Protein AF-A0A645ILB1-F1 (afdb_monomer_lite)

Secondary structure (DSSP, 8-state):
-BHHHHHHHHH-TT----THHHHHHHHHHHHHH-S-TTS-SSEEEETTTEEEE----

Radius of gyration: 11.71 Å; chains: 1; bounding box: 32×22×32 Å

pLDDT: mean 89.58, std 9.16, range [55.47, 96.81]

Organ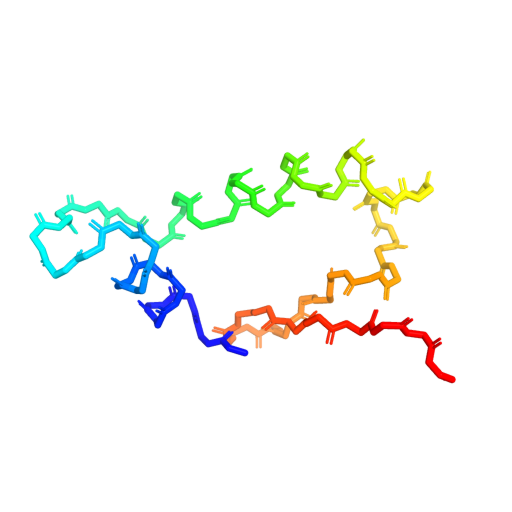ism: NCBI:txid1076179

InterPro domains:
  IPR001867 OmpR/PhoB-type DNA-binding domain [PF00486] (1-53)
  IPR001867 OmpR/PhoB-type DNA-binding domain [PS51755] (1-55)
  IPR001867 OmpR/PhoB-type DNA-binding domain [SM00862] (1-53)
  IPR001867 OmpR/PhoB-type DNA-binding domain [cd00383] (1-53)
  IPR016032 Signal transduction response regulator, C-terminal effector [SSF46894] (2-54)
  IPR036388 Winged helix-like DNA-binding domain superfamily [G3DSA:1.10.10.10] (1-56)

Sequence (57 aa):
MTRDFLLDKIWGYEYIGETRTVDVHIRHLRKKIEEDDKNPKFIETIRGVGYRFNSGE

Foldseek 3Di:
DFLVVVCCVPVNPPPPDDSVVVVVVLLVVCVVPPPDSVDRDAWDDDPPGGIDGDPDD

Structure (mmCIF, N/CA/C/O backbone):
data_AF-A0A645ILB1-F1
#
_entry.id   AF-A0A645ILB1-F1
#
loop_
_atom_site.group_PDB
_atom_site.id
_atom_site.type_symbol
_atom_site.label_atom_id
_atom_site.label_alt_id
_atom_site.label_comp_id
_atom_site.label_asym_id
_atom_site.label_entity_id
_atom_site.label_seq_id
_atom_site.pdbx_PDB_ins_code
_atom_site.Cartn_x
_atom_site.Cartn_y
_atom_site.Cartn_z
_atom_site.occupancy
_atom_site.B_iso_or_equiv
_atom_site.auth_seq_id
_atom_site.auth_comp_id
_atom_site.auth_asym_id
_atom_site.auth_atom_id
_atom_site.pdbx_PDB_model_num
ATOM 1 N N . MET A 1 1 ? -5.724 -6.395 -6.238 1.00 92.31 1 MET A N 1
ATOM 2 C CA . MET A 1 1 ? -4.909 -5.880 -7.361 1.00 92.31 1 MET A CA 1
ATOM 3 C C . MET A 1 1 ? -3.449 -6.204 -7.083 1.00 92.31 1 MET A C 1
ATOM 5 O O . MET A 1 1 ? -3.036 -6.090 -5.930 1.00 92.31 1 MET A O 1
ATOM 9 N N . THR A 1 2 ? -2.694 -6.672 -8.080 1.00 94.44 2 THR A N 1
ATOM 10 C CA . THR A 1 2 ? -1.262 -6.978 -7.899 1.00 94.44 2 THR A CA 1
ATOM 11 C C . THR A 1 2 ? -0.437 -5.694 -7.835 1.00 94.44 2 THR A C 1
ATOM 13 O O . THR A 1 2 ? -0.893 -4.642 -8.285 1.00 94.44 2 THR A O 1
ATOM 16 N N . ARG A 1 3 ? 0.773 -5.765 -7.270 1.00 93.75 3 ARG A N 1
ATOM 17 C CA . ARG A 1 3 ? 1.689 -4.610 -7.241 1.00 93.75 3 ARG A CA 1
ATOM 18 C C . ARG A 1 3 ? 2.059 -4.142 -8.641 1.00 93.75 3 ARG A C 1
ATOM 20 O O . ARG A 1 3 ? 1.948 -2.954 -8.903 1.00 93.75 3 ARG A O 1
ATOM 27 N N . ASP A 1 4 ? 2.407 -5.070 -9.529 1.00 90.88 4 ASP A N 1
ATOM 28 C CA . ASP A 1 4 ? 2.772 -4.745 -10.912 1.00 90.88 4 ASP A CA 1
ATOM 29 C C . ASP A 1 4 ? 1.618 -4.065 -11.649 1.00 90.88 4 ASP A C 1
ATOM 31 O O . ASP A 1 4 ? 1.816 -3.058 -12.315 1.00 90.88 4 ASP A O 1
ATOM 35 N N . PHE A 1 5 ? 0.387 -4.548 -11.450 1.00 91.81 5 PHE A N 1
ATOM 36 C CA . PHE A 1 5 ? -0.791 -3.929 -12.049 1.00 91.81 5 PHE A CA 1
ATOM 37 C C . PHE A 1 5 ? -1.029 -2.509 -11.525 1.00 91.81 5 PHE A C 1
ATOM 39 O O . PHE A 1 5 ? -1.370 -1.614 -12.291 1.00 91.81 5 PHE A O 1
ATOM 46 N N . LEU A 1 6 ? -0.877 -2.293 -10.214 1.00 92.12 6 LEU A N 1
ATOM 47 C CA . LEU A 1 6 ? -1.014 -0.960 -9.622 1.00 92.12 6 LEU A CA 1
ATOM 48 C C . LEU A 1 6 ? 0.082 -0.014 -10.119 1.00 92.12 6 LEU A C 1
ATOM 50 O O . LEU A 1 6 ? -0.205 1.146 -10.395 1.00 92.12 6 LEU A O 1
ATOM 54 N N . LEU A 1 7 ? 1.311 -0.512 -10.251 1.00 90.81 7 LEU A N 1
ATOM 55 C CA . LEU A 1 7 ? 2.438 0.254 -10.763 1.00 90.81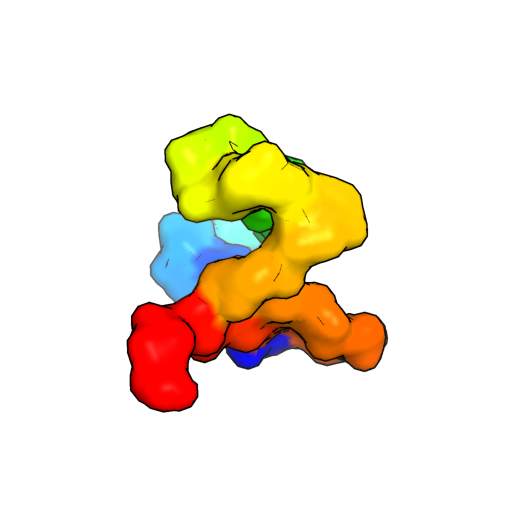 7 LEU A CA 1
ATOM 56 C C . LEU A 1 7 ? 2.193 0.686 -12.213 1.00 90.81 7 LEU A C 1
ATOM 58 O O . LEU A 1 7 ? 2.225 1.880 -12.503 1.00 90.81 7 LEU A O 1
ATOM 62 N N . ASP A 1 8 ? 1.847 -0.268 -13.079 1.00 89.62 8 ASP A N 1
ATOM 63 C CA . ASP A 1 8 ? 1.541 -0.028 -14.490 1.00 89.62 8 ASP A CA 1
ATOM 64 C C . ASP A 1 8 ? 0.367 0.945 -14.666 1.00 89.62 8 ASP A C 1
ATOM 66 O O . ASP A 1 8 ? 0.439 1.904 -15.427 1.00 89.62 8 ASP A O 1
ATOM 70 N N . LYS A 1 9 ? -0.723 0.768 -13.912 1.00 90.94 9 LYS A N 1
ATOM 71 C CA . LYS A 1 9 ? -1.901 1.634 -14.056 1.00 90.94 9 LYS A CA 1
ATOM 72 C C . LYS A 1 9 ? -1.708 3.061 -13.558 1.00 90.94 9 LYS A C 1
ATOM 74 O O . LYS A 1 9 ? -2.374 3.950 -14.080 1.00 90.94 9 LYS A O 1
ATOM 79 N N . ILE A 1 10 ? -0.881 3.274 -12.537 1.00 89.06 10 ILE A N 1
ATOM 80 C CA . ILE A 1 10 ? -0.729 4.592 -11.903 1.00 89.06 10 ILE A CA 1
ATOM 81 C C . ILE A 1 10 ? 0.445 5.365 -12.510 1.00 89.06 10 ILE A C 1
ATOM 83 O O . ILE A 1 10 ? 0.327 6.571 -12.714 1.00 89.06 10 ILE A O 1
ATOM 87 N N . TRP A 1 11 ? 1.559 4.689 -12.804 1.00 87.44 11 TRP A N 1
ATOM 88 C CA . TRP A 1 11 ? 2.769 5.317 -13.344 1.00 87.44 11 TRP A CA 1
ATOM 89 C C . TRP A 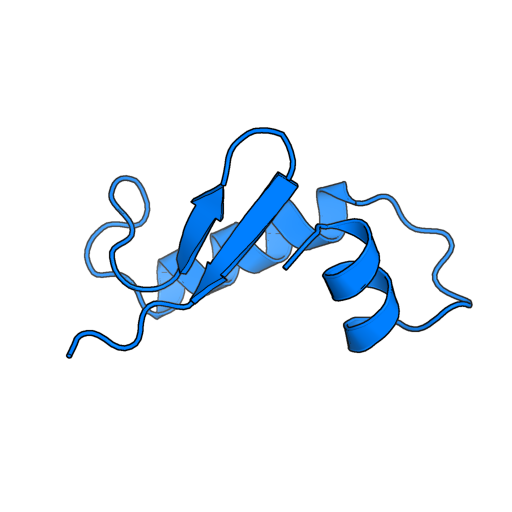1 11 ? 2.994 5.056 -14.839 1.00 87.44 11 TRP A C 1
ATOM 91 O O . TRP A 1 11 ? 3.724 5.819 -15.469 1.00 87.44 11 TRP A O 1
ATOM 101 N N . GLY A 1 12 ? 2.343 4.046 -15.421 1.00 83.00 12 GLY A N 1
ATOM 102 C CA . GLY A 1 12 ? 2.477 3.677 -16.832 1.00 83.00 12 GLY A CA 1
ATOM 103 C C . GLY A 1 12 ? 3.611 2.687 -17.116 1.00 83.00 12 GLY A C 1
ATOM 104 O O . GLY A 1 12 ? 4.542 2.531 -16.325 1.00 83.00 12 GLY A O 1
ATOM 105 N N . TYR A 1 13 ? 3.554 2.064 -18.298 1.00 68.00 13 TYR A N 1
ATOM 106 C CA . TYR A 1 13 ? 4.533 1.080 -18.787 1.00 68.00 13 TYR A CA 1
ATOM 107 C C . TYR A 1 13 ? 5.976 1.599 -18.871 1.00 68.00 13 TYR A C 1
ATOM 109 O O . TYR A 1 13 ? 6.910 0.807 -18.778 1.00 68.00 13 TYR A O 1
ATOM 117 N N . GLU A 1 14 ? 6.182 2.907 -19.052 1.00 72.12 14 GLU A N 1
ATOM 118 C CA . GLU A 1 14 ? 7.531 3.493 -19.145 1.00 72.12 14 GLU A CA 1
ATOM 119 C C . GLU A 1 14 ? 8.186 3.727 -17.777 1.00 72.12 14 GLU A C 1
ATOM 121 O O . GLU A 1 14 ? 9.344 4.143 -17.692 1.00 72.12 14 GLU A O 1
ATOM 126 N N . TYR A 1 15 ? 7.472 3.450 -16.684 1.00 73.56 15 TYR A N 1
ATOM 127 C CA . TYR A 1 15 ? 8.028 3.572 -15.349 1.00 73.56 15 TYR A CA 1
ATOM 128 C C . TYR A 1 15 ? 8.971 2.404 -15.041 1.00 73.56 15 TYR A C 1
ATOM 130 O O . TYR A 1 15 ? 8.560 1.337 -14.589 1.00 73.56 15 TYR A O 1
ATOM 138 N N . ILE A 1 16 ? 10.273 2.637 -15.227 1.00 69.88 16 ILE A N 1
ATOM 139 C CA . ILE A 1 16 ? 11.358 1.727 -14.821 1.00 69.88 16 ILE A CA 1
ATOM 140 C C . ILE A 1 16 ? 11.599 1.843 -13.304 1.00 69.88 16 ILE A C 1
ATOM 142 O O . ILE A 1 16 ? 12.703 2.135 -12.849 1.00 69.88 16 ILE A O 1
ATOM 146 N N . GLY A 1 17 ? 10.551 1.710 -12.496 1.00 70.69 17 GLY A N 1
ATOM 147 C CA . GLY A 1 17 ? 10.674 1.726 -11.041 1.00 70.69 17 GLY A CA 1
ATOM 148 C C . GLY A 1 17 ? 10.290 0.399 -10.407 1.00 70.69 17 GLY A C 1
ATOM 149 O O . GLY A 1 17 ? 9.660 -0.462 -11.013 1.00 70.69 17 GLY A O 1
ATOM 150 N N . GLU A 1 18 ? 10.696 0.225 -9.154 1.00 78.12 18 GLU A N 1
ATOM 151 C CA . GLU A 1 18 ? 10.411 -0.990 -8.399 1.00 78.12 18 GLU A CA 1
ATOM 152 C C . GLU A 1 18 ? 8.969 -0.992 -7.872 1.00 78.12 18 GLU A C 1
ATOM 154 O O . GLU A 1 18 ? 8.414 0.040 -7.485 1.00 78.12 18 GLU A O 1
ATOM 159 N N . THR A 1 19 ? 8.391 -2.184 -7.711 1.00 79.25 19 THR A N 1
ATOM 160 C CA . THR A 1 19 ? 7.091 -2.378 -7.043 1.00 79.25 19 THR A CA 1
ATOM 161 C C . THR A 1 19 ? 7.052 -1.834 -5.613 1.00 79.25 19 THR A C 1
ATOM 163 O O . THR A 1 19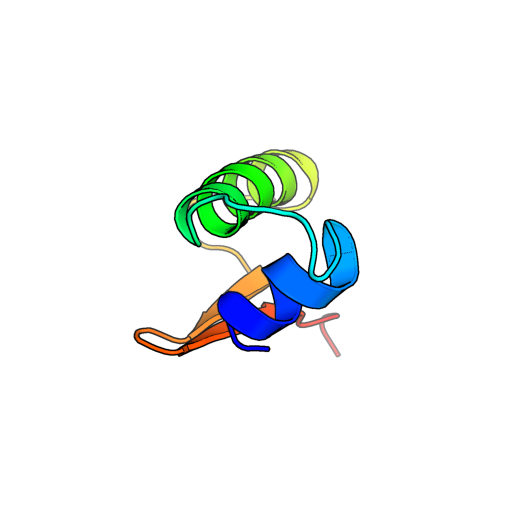 ? 5.974 -1.548 -5.093 1.00 79.25 19 THR A O 1
ATOM 166 N N . ARG A 1 20 ? 8.217 -1.611 -4.990 1.00 85.12 20 ARG A N 1
ATOM 167 C CA . ARG A 1 20 ? 8.360 -0.931 -3.694 1.00 85.12 20 ARG A CA 1
ATOM 168 C C . ARG A 1 20 ? 7.799 0.490 -3.686 1.00 85.12 20 ARG A C 1
ATOM 170 O O . ARG A 1 20 ? 7.367 0.946 -2.628 1.00 85.12 20 ARG A O 1
ATOM 177 N N . THR A 1 21 ? 7.747 1.173 -4.831 1.00 89.56 21 THR A N 1
ATOM 178 C CA . THR A 1 21 ? 7.076 2.475 -4.943 1.00 89.56 21 THR A CA 1
ATOM 179 C C . THR A 1 21 ? 5.601 2.351 -4.552 1.00 89.56 21 THR A C 1
ATOM 181 O O . THR A 1 21 ? 5.112 3.143 -3.745 1.00 89.56 21 THR A O 1
ATOM 184 N N . VAL A 1 22 ? 4.909 1.300 -5.013 1.00 92.81 22 VAL A N 1
ATOM 185 C CA . VAL A 1 22 ? 3.506 1.036 -4.643 1.00 92.81 22 VAL A CA 1
ATOM 186 C C . VAL A 1 22 ? 3.362 0.918 -3.127 1.00 92.81 22 VAL A C 1
ATOM 188 O O . VAL A 1 22 ? 2.489 1.556 -2.543 1.00 92.81 22 VAL A O 1
ATOM 191 N N . ASP A 1 23 ? 4.249 0.172 -2.470 1.00 93.44 23 ASP A N 1
ATOM 192 C CA . ASP A 1 23 ? 4.192 -0.043 -1.022 1.00 93.44 23 ASP A CA 1
ATOM 193 C C . ASP A 1 23 ? 4.361 1.273 -0.231 1.00 93.44 23 ASP A C 1
ATOM 195 O O . ASP A 1 23 ? 3.645 1.509 0.749 1.00 93.44 23 ASP A O 1
ATOM 199 N N . VAL A 1 24 ? 5.261 2.165 -0.670 1.00 93.62 24 VAL A N 1
ATOM 200 C CA . VAL A 1 24 ? 5.464 3.495 -0.060 1.00 93.62 24 VAL A CA 1
ATOM 201 C C . VAL A 1 24 ? 4.202 4.347 -0.180 1.00 93.62 24 VAL A C 1
ATOM 203 O O . VAL A 1 24 ? 3.751 4.938 0.805 1.00 93.62 24 VAL A O 1
ATOM 206 N N . HIS A 1 25 ? 3.598 4.387 -1.367 1.00 94.62 25 HIS A N 1
ATOM 207 C CA . HIS A 1 25 ? 2.376 5.155 -1.588 1.00 94.62 25 HIS A CA 1
ATOM 208 C C . HIS A 1 25 ? 1.184 4.578 -0.823 1.00 94.62 25 HIS A C 1
ATOM 210 O O . HIS A 1 25 ? 0.428 5.343 -0.226 1.00 94.62 25 HIS A O 1
ATOM 216 N N . ILE A 1 26 ? 1.057 3.253 -0.730 1.00 95.75 26 ILE A N 1
ATOM 217 C CA . ILE A 1 26 ? 0.027 2.608 0.092 1.00 95.75 26 ILE A CA 1
ATOM 218 C C . ILE A 1 26 ? 0.204 2.961 1.571 1.00 95.75 26 ILE A C 1
ATOM 220 O O . ILE A 1 26 ? -0.776 3.285 2.242 1.00 95.75 26 ILE A O 1
ATOM 224 N N . ARG A 1 27 ? 1.440 2.976 2.086 1.00 95.31 27 ARG A N 1
ATOM 225 C CA . ARG A 1 27 ? 1.711 3.423 3.461 1.00 95.31 27 ARG A CA 1
ATOM 226 C C . ARG A 1 27 ? 1.270 4.871 3.680 1.00 95.31 27 ARG A C 1
ATOM 228 O O . ARG A 1 27 ? 0.672 5.175 4.707 1.00 95.31 27 ARG A O 1
ATOM 235 N N . HIS A 1 28 ? 1.554 5.766 2.735 1.00 96.50 28 HIS A N 1
ATOM 236 C CA . HIS A 1 28 ? 1.114 7.159 2.825 1.00 96.50 28 HIS A CA 1
ATOM 237 C C . HIS A 1 28 ? -0.406 7.309 2.744 1.00 96.50 28 HIS A C 1
ATOM 239 O O . HIS A 1 28 ? -0.957 8.142 3.458 1.00 96.50 28 HIS A O 1
ATOM 245 N N . LEU A 1 29 ? -1.079 6.517 1.909 1.00 96.00 29 LEU A N 1
ATOM 246 C CA . LEU A 1 29 ? -2.538 6.511 1.823 1.00 96.00 29 LEU A CA 1
ATOM 247 C C . LEU A 1 29 ? -3.161 6.039 3.134 1.00 96.00 29 LEU A C 1
ATOM 249 O O . LEU A 1 29 ? -4.006 6.744 3.673 1.00 96.00 29 LEU A O 1
ATOM 253 N N . ARG A 1 30 ? -2.683 4.924 3.700 1.00 96.81 30 ARG A N 1
ATOM 254 C CA . ARG A 1 30 ? -3.178 4.412 4.985 1.00 96.81 30 ARG A CA 1
ATOM 255 C C . ARG A 1 30 ? -3.076 5.450 6.097 1.00 96.81 30 ARG A C 1
ATOM 257 O O . ARG A 1 30 ? -4.057 5.698 6.775 1.00 96.81 30 ARG A O 1
ATOM 264 N N . LYS A 1 31 ? -1.947 6.157 6.199 1.00 96.81 31 LYS A N 1
ATOM 265 C CA . LYS A 1 31 ? -1.778 7.257 7.167 1.00 96.81 31 LYS A CA 1
ATOM 266 C C . LYS A 1 31 ? -2.793 8.396 7.032 1.00 96.81 31 LYS A C 1
ATOM 268 O O . LYS A 1 31 ? -2.941 9.172 7.967 1.00 96.81 31 LYS A O 1
ATOM 273 N N . LYS A 1 32 ? -3.401 8.567 5.856 1.00 96.38 32 LYS A N 1
ATOM 274 C CA . LYS A 1 32 ? -4.361 9.643 5.583 1.00 96.38 32 LYS A CA 1
ATOM 275 C C . LYS A 1 32 ? -5.812 9.210 5.762 1.00 96.38 32 LYS A C 1
ATOM 277 O O . LYS A 1 32 ? -6.637 10.073 6.03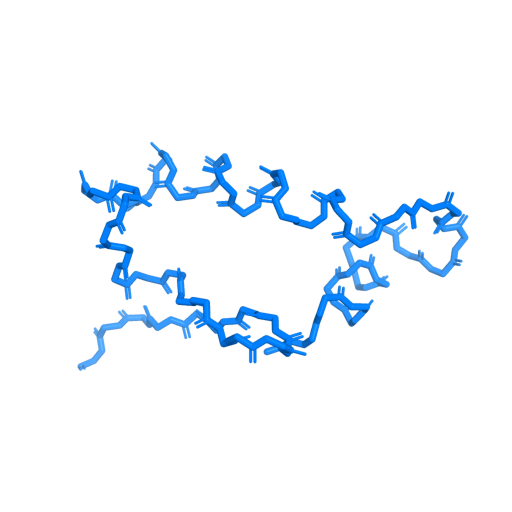2 1.00 96.38 32 LYS A O 1
ATOM 282 N N . ILE A 1 33 ? -6.121 7.931 5.539 1.00 95.06 33 ILE A N 1
ATOM 283 C CA . ILE A 1 33 ? -7.510 7.451 5.445 1.00 95.06 33 ILE A CA 1
ATOM 284 C C . ILE A 1 33 ? -7.879 6.408 6.502 1.00 95.06 33 ILE A C 1
ATOM 286 O O . ILE A 1 33 ? -9.060 6.211 6.757 1.00 95.06 33 ILE A O 1
ATOM 290 N N . GLU A 1 34 ? -6.902 5.714 7.084 1.00 95.25 34 GLU A N 1
ATOM 291 C CA . GLU A 1 34 ? -7.140 4.720 8.131 1.00 95.25 34 GLU A CA 1
ATOM 292 C C . GLU A 1 34 ? -7.098 5.392 9.503 1.00 95.25 34 GLU A C 1
ATOM 294 O O . GLU A 1 34 ? -6.296 6.296 9.739 1.00 95.25 34 GLU A O 1
ATOM 299 N N . GLU A 1 35 ? -7.914 4.897 10.433 1.00 95.06 35 GLU A N 1
ATOM 300 C CA . GLU A 1 35 ? -7.815 5.268 11.852 1.00 95.06 35 GLU A CA 1
ATOM 301 C C . GLU A 1 35 ? -6.526 4.714 12.487 1.00 95.06 35 GLU A C 1
ATOM 303 O O . GLU A 1 35 ? -5.886 5.387 13.293 1.00 95.06 35 GLU A O 1
ATOM 308 N N . ASP A 1 36 ? -6.136 3.493 12.101 1.00 93.50 36 ASP A N 1
ATOM 309 C CA . ASP A 1 36 ? -4.897 2.824 12.506 1.00 93.50 36 ASP A CA 1
ATOM 310 C C . ASP A 1 36 ? -4.198 2.238 11.269 1.00 93.50 36 ASP A C 1
ATOM 312 O O . ASP A 1 36 ? -4.661 1.270 10.663 1.00 93.50 36 ASP A O 1
ATOM 316 N N . ASP A 1 37 ? -3.047 2.805 10.894 1.00 90.69 37 ASP A N 1
ATOM 317 C CA . ASP A 1 37 ? -2.291 2.383 9.711 1.00 90.69 37 ASP A CA 1
ATOM 318 C C . ASP A 1 37 ? -1.634 0.998 9.860 1.00 90.69 37 ASP A C 1
ATOM 320 O O . ASP A 1 37 ? -1.257 0.382 8.853 1.00 90.69 37 ASP A O 1
ATOM 324 N N . LYS A 1 38 ? -1.520 0.487 11.094 1.00 90.75 38 LYS A N 1
ATOM 325 C CA . LYS A 1 38 ? -1.025 -0.865 11.392 1.00 90.75 38 LYS A CA 1
ATOM 326 C C . LYS A 1 38 ? -2.120 -1.919 11.280 1.00 90.75 38 LYS A C 1
ATOM 328 O O . LYS A 1 38 ? -1.801 -3.066 10.968 1.00 90.75 38 LYS A O 1
ATOM 333 N N . ASN A 1 39 ? -3.378 -1.526 11.474 1.00 93.44 39 ASN A N 1
ATOM 334 C CA . ASN A 1 39 ? -4.559 -2.378 11.343 1.00 93.44 39 ASN A CA 1
ATOM 335 C C . ASN A 1 39 ? -5.537 -1.786 10.309 1.00 93.44 39 ASN A C 1
ATOM 337 O O . ASN A 1 39 ? -6.635 -1.358 10.672 1.00 93.44 39 ASN A O 1
ATOM 341 N N . PRO A 1 40 ? -5.143 -1.741 9.021 1.00 94.94 40 PRO A N 1
ATOM 342 C CA . PRO A 1 40 ? -5.916 -1.064 7.989 1.00 94.94 40 PRO A CA 1
ATOM 343 C C . PRO A 1 40 ? -7.229 -1.800 7.693 1.00 94.94 40 PRO A C 1
ATOM 345 O O . PRO A 1 40 ? -7.224 -3.015 7.479 1.00 94.94 40 PRO A O 1
ATOM 348 N N . LYS A 1 41 ? -8.332 -1.049 7.638 1.00 94.56 41 LYS A N 1
ATOM 349 C CA . LYS A 1 41 ? -9.678 -1.535 7.306 1.00 94.56 41 LYS A CA 1
ATOM 350 C C . LYS A 1 41 ? -10.024 -1.296 5.836 1.00 94.56 41 LYS A C 1
ATOM 352 O O . LYS A 1 41 ? -10.699 -2.125 5.237 1.00 94.56 41 LYS A O 1
ATOM 357 N N . PHE A 1 42 ? -9.551 -0.195 5.247 1.00 95.88 42 PHE A N 1
ATOM 358 C CA . PHE A 1 42 ? -9.888 0.179 3.873 1.00 95.88 42 PHE A CA 1
ATOM 359 C C . PHE A 1 42 ? -8.924 -0.405 2.847 1.00 95.88 42 PHE A C 1
ATOM 361 O O . PHE A 1 42 ? -9.347 -0.924 1.820 1.00 95.88 42 PHE A O 1
ATOM 368 N N . ILE A 1 43 ? -7.614 -0.323 3.080 1.00 96.62 43 ILE A N 1
ATOM 369 C CA . ILE A 1 43 ? -6.608 -0.858 2.156 1.00 96.62 43 ILE A CA 1
ATOM 370 C C . ILE A 1 43 ? -5.953 -2.071 2.791 1.00 96.62 43 ILE A C 1
ATOM 372 O O . ILE A 1 43 ? -5.013 -1.948 3.574 1.00 96.62 43 ILE A O 1
ATOM 376 N N . GLU A 1 44 ? -6.359 -3.264 2.388 1.00 95.94 44 GLU A N 1
ATOM 377 C CA . GLU A 1 44 ? -5.849 -4.517 2.929 1.00 95.94 44 GLU A CA 1
ATOM 378 C C . GLU A 1 44 ? -4.652 -5.050 2.137 1.00 95.94 44 GLU A C 1
ATOM 380 O O . GLU A 1 44 ? -4.571 -4.926 0.911 1.00 95.94 44 GLU A O 1
ATOM 385 N N . THR A 1 45 ? -3.710 -5.683 2.841 1.00 95.56 45 THR A N 1
ATOM 386 C CA . THR A 1 45 ? -2.572 -6.363 2.211 1.00 95.56 45 THR A CA 1
ATOM 387 C C . THR A 1 45 ? -2.932 -7.813 1.905 1.00 95.56 45 THR A C 1
ATOM 389 O O . THR A 1 45 ? -3.100 -8.616 2.821 1.00 95.56 45 THR A O 1
ATOM 392 N N . ILE A 1 46 ? -2.915 -8.187 0.628 1.00 95.81 46 ILE A N 1
ATOM 393 C CA . ILE A 1 46 ? -2.940 -9.589 0.205 1.00 95.81 46 ILE A CA 1
ATOM 394 C C . ILE A 1 46 ? -1.486 -10.049 0.059 1.00 95.81 46 ILE A C 1
ATOM 396 O O . ILE A 1 46 ? -0.794 -9.687 -0.901 1.00 95.81 46 ILE A O 1
ATOM 400 N N . ARG A 1 47 ? -0.982 -10.787 1.058 1.00 93.19 47 ARG A N 1
ATOM 401 C CA . ARG A 1 47 ? 0.429 -11.217 1.127 1.00 93.19 47 ARG A CA 1
ATOM 402 C C . ARG A 1 47 ? 0.840 -11.957 -0.149 1.00 93.19 47 ARG A C 1
ATOM 404 O O . ARG A 1 47 ? 0.100 -12.796 -0.643 1.00 93.19 47 ARG A O 1
ATOM 411 N N . GLY A 1 48 ? 2.009 -11.611 -0.688 1.00 91.81 48 GLY A N 1
ATOM 412 C CA . GLY A 1 48 ? 2.526 -12.174 -1.942 1.00 91.81 48 GLY A CA 1
ATOM 413 C C . GLY A 1 48 ? 1.841 -11.678 -3.222 1.00 91.81 48 GLY A C 1
ATOM 414 O O . GLY A 1 48 ? 2.346 -11.950 -4.300 1.00 91.81 48 GLY A O 1
ATOM 415 N N . VAL A 1 49 ? 0.741 -10.919 -3.127 1.00 95.12 49 VAL A N 1
ATOM 416 C CA . VAL A 1 49 ? -0.050 -10.501 -4.298 1.00 95.12 49 VAL A CA 1
ATOM 417 C C . VAL A 1 49 ? -0.048 -8.982 -4.459 1.00 95.12 49 VAL A C 1
ATOM 419 O O . VAL A 1 49 ? 0.420 -8.455 -5.466 1.00 95.12 49 VAL A O 1
ATOM 422 N N . GLY A 1 50 ? -0.540 -8.246 -3.463 1.00 95.12 50 GLY A N 1
ATOM 423 C CA . GLY A 1 50 ? -0.710 -6.797 -3.564 1.00 95.12 50 GLY A CA 1
ATOM 424 C C . GLY A 1 50 ? -1.745 -6.274 -2.584 1.00 95.12 50 GLY A C 1
ATOM 425 O O . GLY A 1 50 ? -1.708 -6.628 -1.406 1.00 95.12 50 GLY A O 1
ATOM 426 N N . TYR A 1 51 ? -2.657 -5.437 -3.072 1.00 96.81 51 TYR A N 1
ATOM 427 C CA . TYR A 1 51 ? -3.589 -4.687 -2.235 1.00 96.81 51 TYR A CA 1
ATOM 428 C C . TYR A 1 51 ? -5.033 -4.833 -2.699 1.00 96.81 51 TYR A C 1
ATOM 430 O O . TYR A 1 51 ? -5.311 -5.000 -3.892 1.00 96.81 51 TYR A O 1
ATOM 438 N N . ARG A 1 52 ? -5.956 -4.776 -1.743 1.00 95.50 52 ARG A N 1
ATOM 439 C CA . ARG A 1 52 ? -7.401 -4.758 -1.970 1.00 95.50 52 ARG A CA 1
ATOM 440 C C . ARG A 1 52 ? -7.982 -3.540 -1.270 1.00 95.50 52 ARG A C 1
ATOM 442 O O . ARG A 1 52 ? -7.637 -3.289 -0.122 1.00 95.50 52 ARG A O 1
ATOM 449 N N . PHE A 1 53 ? -8.848 -2.813 -1.964 1.00 95.75 53 PHE A N 1
ATOM 450 C CA . PHE A 1 53 ? -9.679 -1.803 -1.329 1.00 95.75 53 PHE A CA 1
ATOM 451 C C . PHE A 1 53 ? -10.972 -2.459 -0.837 1.00 95.75 53 PHE A C 1
ATOM 453 O O . PHE A 1 53 ? -11.581 -3.234 -1.576 1.00 95.75 53 PHE A O 1
ATOM 460 N N . ASN A 1 54 ? -11.347 -2.174 0.401 1.00 93.25 54 ASN A N 1
ATOM 461 C CA . ASN A 1 54 ? -12.572 -2.597 1.051 1.00 93.25 54 ASN A CA 1
ATOM 462 C C . ASN A 1 54 ? -13.329 -1.329 1.454 1.00 93.25 54 ASN A C 1
ATOM 464 O O . ASN A 1 54 ? -12.859 -0.565 2.292 1.00 93.25 54 ASN A O 1
ATOM 468 N N . SER A 1 55 ? -14.469 -1.071 0.818 1.00 81.88 55 SER A N 1
ATOM 469 C CA . SER A 1 55 ? -15.267 0.133 1.061 1.00 81.88 55 SER A CA 1
ATOM 470 C C . SER A 1 55 ? -16.105 0.069 2.339 1.00 81.88 55 SER A C 1
ATOM 472 O O . SER A 1 55 ? -16.724 1.074 2.668 1.00 81.88 55 SER A O 1
ATOM 474 N N . GLY A 1 56 ? -16.102 -1.059 3.061 1.00 68.56 56 GLY A N 1
ATOM 475 C CA . GLY A 1 56 ? -16.963 -1.260 4.224 1.00 68.56 56 GLY A CA 1
ATOM 476 C C . GLY A 1 56 ? -18.439 -1.241 3.827 1.00 68.56 56 GLY A C 1
ATOM 477 O O . GLY A 1 56 ? -19.114 -0.238 4.036 1.00 68.56 56 GLY A O 1
ATOM 478 N N . GLU A 1 57 ? -18.914 -2.339 3.237 1.00 55.47 57 GLU A N 1
ATOM 479 C CA . GLU A 1 57 ? -20.338 -2.711 3.292 1.00 55.47 57 GLU A CA 1
ATOM 480 C C . GLU A 1 57 ? -20.576 -3.648 4.480 1.00 55.47 57 GLU A C 1
ATOM 482 O O . GLU A 1 57 ? -19.69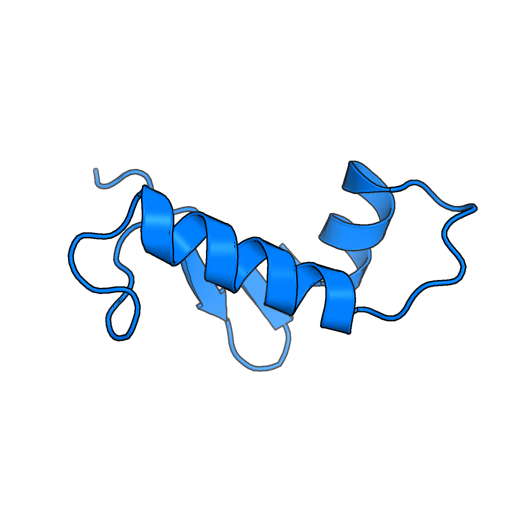7 -4.511 4.729 1.00 55.47 57 GLU A O 1
#